Protein AF-C9YSI5-F1 (afdb_monomer_lite)

Sequence (182 aa):
GVGFTQYATAPYTNNTVDDNLYADTEHGWDTYGTSIGNVKAPTLDIIREMGTWGTLYGLELYENYPTALEDHFGGSQRATVIATATAAACAITTGNTNAGLSAWYLSMYLHKEAHGRLGFFGYDLQDQCGATNVFSYQSDEGLLAELRGANYPNYAMKITSEFAAACRSTIWESSQRVGCIA

Foldseek 3Di:
DPDDVLLVVLQPPPCLLVVLLVVLLVCLCVVVVAAQQRAAAQDVVLLCVLLVVSLVVLVVVCVVDVVNCVSPVFLSSSLLSSLLSSLLSSCLRHVANLSSQLSSLSSQVVSCVVPVDHGPDCSCQCSVVRNVLSCDPDDLRDDGLLPDACPRVSNVDDPCSNVSNCSSVVSVVVSVVSNNDD

Structure (mmCIF, N/CA/C/O backbone):
data_AF-C9YSI5-F1
#
_entry.id   AF-C9YSI5-F1
#
loop_
_atom_site.group_PDB
_atom_site.id
_atom_site.type_symbol
_atom_site.label_atom_id
_atom_site.label_alt_id
_atom_site.label_comp_id
_atom_site.label_asym_id
_atom_site.label_entity_id
_atom_site.label_seq_id
_atom_site.pdbx_PDB_ins_code
_atom_site.Cartn_x
_atom_site.Cartn_y
_atom_site.Cartn_z
_atom_site.occupancy
_atom_site.B_iso_or_equiv
_atom_site.auth_seq_id
_atom_site.auth_comp_id
_atom_site.auth_asym_id
_atom_site.auth_atom_id
_atom_site.pdbx_PDB_model_num
ATOM 1 N N . GLY A 1 1 ? 25.013 9.203 -9.798 1.00 84.38 1 GLY A N 1
ATOM 2 C CA . GLY A 1 1 ? 24.731 7.953 -10.539 1.00 84.38 1 GLY A CA 1
ATOM 3 C C . GLY A 1 1 ? 23.464 8.129 -11.358 1.00 84.38 1 GLY A C 1
ATOM 4 O O . GLY A 1 1 ? 22.919 9.223 -11.324 1.00 84.38 1 GLY A O 1
ATOM 5 N N . VAL A 1 2 ? 22.997 7.084 -12.052 1.00 90.38 2 VAL A N 1
ATOM 6 C CA . VAL A 1 2 ? 21.757 7.121 -12.866 1.00 90.38 2 VAL A CA 1
ATOM 7 C C . VAL A 1 2 ? 20.510 7.411 -12.011 1.00 90.38 2 VAL A C 1
ATOM 9 O O . VAL A 1 2 ? 19.660 8.187 -12.425 1.00 90.38 2 VAL A O 1
ATOM 12 N N . GLY A 1 3 ? 20.445 6.880 -10.784 1.00 90.12 3 GLY A N 1
ATOM 13 C CA . GLY A 1 3 ? 19.399 7.220 -9.809 1.00 90.12 3 GLY A CA 1
ATOM 14 C C . GLY A 1 3 ? 18.145 6.341 -9.893 1.00 90.12 3 GLY A C 1
ATOM 15 O 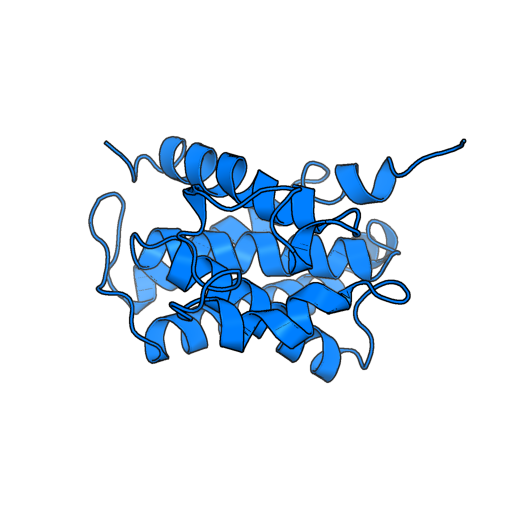O . GLY A 1 3 ? 18.201 5.225 -10.405 1.00 90.12 3 GLY A O 1
ATOM 16 N N . PHE A 1 4 ? 17.028 6.843 -9.348 1.00 89.31 4 PHE A N 1
ATOM 17 C CA . PHE A 1 4 ? 15.789 6.083 -9.102 1.00 89.31 4 PHE A CA 1
ATOM 18 C C . PHE A 1 4 ? 14.550 6.672 -9.789 1.00 89.31 4 PHE A C 1
ATOM 20 O O . PHE A 1 4 ? 13.432 6.497 -9.313 1.00 89.31 4 PHE A O 1
ATOM 27 N N . THR A 1 5 ? 14.731 7.364 -10.915 1.00 87.62 5 THR A N 1
ATOM 28 C CA . THR A 1 5 ? 13.662 8.111 -11.594 1.00 87.62 5 THR A CA 1
ATOM 29 C C . THR A 1 5 ? 12.402 7.279 -11.822 1.00 87.62 5 THR A C 1
ATOM 31 O O . THR A 1 5 ? 11.326 7.709 -11.437 1.00 87.62 5 THR A O 1
ATOM 34 N N . GLN A 1 6 ? 12.524 6.064 -12.363 1.00 87.50 6 GLN A N 1
ATOM 35 C CA . GLN A 1 6 ? 11.351 5.248 -12.702 1.00 87.50 6 GLN A CA 1
ATOM 36 C C . GLN A 1 6 ? 10.683 4.573 -11.494 1.00 87.50 6 GLN A C 1
ATOM 38 O O . GLN A 1 6 ? 9.512 4.208 -11.565 1.00 87.50 6 GLN A O 1
ATOM 43 N N . TYR A 1 7 ? 11.388 4.449 -10.364 1.00 84.12 7 TYR A N 1
ATOM 44 C CA . TYR A 1 7 ? 10.756 4.064 -9.097 1.00 84.12 7 TYR A CA 1
ATOM 45 C C . TYR A 1 7 ? 9.856 5.181 -8.570 1.00 84.12 7 TYR A C 1
ATOM 47 O O . TYR A 1 7 ? 8.823 4.892 -7.976 1.00 84.12 7 TYR A O 1
ATOM 55 N N . ALA A 1 8 ? 10.251 6.437 -8.796 1.00 81.75 8 ALA A N 1
ATOM 56 C CA . ALA A 1 8 ? 9.463 7.594 -8.412 1.00 81.75 8 ALA A CA 1
ATOM 57 C C . ALA A 1 8 ? 8.315 7.851 -9.395 1.00 81.75 8 ALA A C 1
ATOM 59 O O . ALA A 1 8 ? 7.221 8.125 -8.933 1.00 81.75 8 ALA A O 1
ATOM 60 N N . THR A 1 9 ? 8.523 7.737 -10.715 1.00 84.25 9 THR A N 1
ATOM 61 C CA . THR A 1 9 ? 7.490 8.097 -11.707 1.00 84.25 9 THR A CA 1
ATOM 62 C C . THR A 1 9 ? 6.275 7.191 -11.700 1.00 84.25 9 THR A C 1
ATOM 64 O O . THR A 1 9 ? 5.173 7.709 -11.812 1.00 84.25 9 THR A O 1
ATOM 67 N N . ALA A 1 10 ? 6.450 5.880 -11.527 1.00 85.94 10 ALA A N 1
ATOM 68 C CA . ALA A 1 10 ? 5.354 4.908 -11.571 1.00 85.94 10 ALA A CA 1
ATOM 69 C C . ALA A 1 10 ? 4.087 5.320 -10.779 1.00 85.94 10 ALA A C 1
ATOM 71 O O . ALA A 1 10 ? 2.984 5.230 -11.311 1.00 85.94 10 ALA A O 1
ATOM 72 N N . PRO A 1 11 ? 4.201 5.819 -9.537 1.00 81.69 11 PRO A N 1
ATOM 73 C CA . PRO A 1 11 ? 3.042 6.276 -8.772 1.00 81.69 11 PRO A CA 1
ATOM 74 C C . PRO A 1 11 ? 2.451 7.650 -9.144 1.00 81.69 11 PRO A C 1
ATOM 76 O O . PRO A 1 11 ? 1.413 8.002 -8.596 1.00 81.69 11 PRO A O 1
ATOM 79 N N . TYR A 1 12 ? 3.075 8.443 -10.021 1.00 81.12 12 TYR A N 1
ATOM 80 C CA . TYR A 1 12 ? 2.550 9.755 -10.444 1.00 81.12 12 TYR A CA 1
ATOM 81 C C . TYR A 1 12 ? 2.443 9.933 -11.966 1.00 81.12 12 TYR A C 1
ATOM 83 O O . TYR A 1 12 ? 2.207 11.043 -12.448 1.00 81.12 12 TYR A O 1
ATOM 91 N N . THR A 1 13 ? 2.629 8.867 -12.744 1.00 77.56 13 THR A N 1
ATOM 92 C CA . THR A 1 13 ? 2.478 8.873 -14.203 1.00 77.56 13 THR A CA 1
ATOM 93 C C . THR A 1 13 ? 1.398 7.898 -14.649 1.00 77.56 13 THR A C 1
ATOM 95 O O . THR A 1 13 ? 1.103 6.928 -13.960 1.00 77.56 13 THR A O 1
ATOM 98 N N . ASN A 1 14 ? 0.825 8.156 -15.827 1.00 87.19 14 ASN A N 1
ATOM 99 C CA . ASN A 1 14 ? -0.117 7.267 -16.521 1.00 87.19 14 ASN A CA 1
ATOM 100 C C . ASN A 1 14 ? -1.424 6.960 -15.763 1.00 87.19 14 ASN A C 1
ATOM 102 O O . ASN A 1 14 ? -2.186 6.102 -16.195 1.00 87.19 14 ASN A O 1
ATOM 106 N N . ASN A 1 15 ? -1.714 7.705 -14.688 1.00 87.69 15 ASN A N 1
ATOM 107 C CA . ASN A 1 15 ? -2.921 7.608 -13.858 1.00 87.69 15 ASN A CA 1
ATOM 108 C C . ASN A 1 15 ? -3.200 6.204 -13.292 1.00 87.69 15 ASN A C 1
ATOM 110 O O . ASN A 1 15 ? -4.330 5.900 -12.922 1.00 87.69 15 ASN A O 1
ATOM 114 N N . THR A 1 16 ? -2.188 5.338 -13.203 1.00 86.69 16 THR A N 1
ATOM 115 C CA . THR A 1 16 ? -2.370 3.949 -12.754 1.00 86.69 16 THR A CA 1
ATOM 116 C C . THR A 1 16 ? -2.686 3.865 -11.259 1.00 86.69 16 THR A C 1
ATOM 118 O O . THR A 1 16 ? -3.461 3.013 -10.835 1.00 86.69 16 THR A O 1
ATOM 121 N N . VAL A 1 17 ? -2.098 4.752 -10.442 1.00 86.06 17 VAL A N 1
ATOM 122 C CA . VAL A 1 17 ? -2.472 4.884 -9.021 1.00 86.06 17 VAL A CA 1
ATOM 123 C C . VAL A 1 17 ? -3.864 5.474 -8.890 1.00 86.06 17 VAL A C 1
ATOM 125 O O . VAL A 1 17 ? -4.639 4.988 -8.073 1.00 86.06 17 VAL A O 1
ATOM 128 N N . ASP A 1 18 ? -4.170 6.511 -9.671 1.00 87.25 18 ASP A N 1
ATOM 129 C CA . ASP A 1 18 ? -5.461 7.187 -9.622 1.00 87.25 18 ASP A CA 1
ATOM 130 C C . ASP A 1 18 ? -6.603 6.220 -9.951 1.00 87.25 18 ASP A C 1
ATOM 132 O O . ASP A 1 18 ? -7.570 6.172 -9.200 1.00 87.25 18 ASP A O 1
ATOM 136 N N . ASP A 1 19 ? -6.470 5.405 -11.003 1.00 90.88 19 ASP A N 1
ATOM 137 C CA . ASP A 1 19 ? -7.478 4.406 -11.388 1.00 90.88 19 ASP A CA 1
ATOM 138 C C . ASP A 1 19 ? -7.801 3.441 -10.237 1.00 90.88 19 ASP A C 1
ATOM 140 O O . ASP A 1 19 ? -8.955 3.330 -9.821 1.00 90.88 19 ASP A O 1
ATOM 144 N N . ASN A 1 20 ? -6.765 2.831 -9.651 1.00 89.31 20 ASN A N 1
ATOM 145 C CA . ASN A 1 20 ? -6.926 1.920 -8.519 1.00 89.31 20 ASN A CA 1
ATOM 146 C C . ASN A 1 20 ? -7.502 2.640 -7.284 1.00 89.31 20 ASN A C 1
ATOM 148 O O . ASN A 1 20 ? -8.393 2.134 -6.614 1.00 89.31 20 ASN A O 1
ATOM 152 N N . LEU A 1 21 ? -7.046 3.864 -6.997 1.00 89.88 21 LEU A N 1
ATOM 153 C CA . LEU A 1 21 ? -7.523 4.638 -5.851 1.00 89.88 21 LEU A CA 1
ATOM 154 C C . LEU A 1 21 ? -9.005 5.007 -5.972 1.00 89.88 21 LEU A C 1
ATOM 156 O O . LEU A 1 21 ? -9.726 4.945 -4.974 1.00 89.88 21 LEU A O 1
ATOM 160 N N . TYR A 1 22 ? -9.460 5.417 -7.157 1.00 91.56 22 TYR A N 1
ATOM 161 C CA . TYR A 1 22 ? -10.867 5.749 -7.375 1.00 91.56 22 TYR A CA 1
ATOM 162 C C . TYR A 1 22 ? -11.751 4.510 -7.234 1.00 91.56 22 TYR A C 1
ATOM 164 O O . TYR A 1 22 ? -12.749 4.585 -6.518 1.00 91.56 22 TYR A O 1
ATOM 172 N N . ALA A 1 23 ? -11.349 3.378 -7.821 1.00 92.62 23 ALA A N 1
ATOM 173 C CA . ALA A 1 23 ? -12.066 2.112 -7.685 1.00 92.62 23 ALA A CA 1
ATOM 174 C C . ALA A 1 23 ? -12.149 1.656 -6.216 1.00 92.62 23 ALA A C 1
ATOM 176 O O . ALA A 1 23 ? -13.237 1.373 -5.711 1.00 92.62 23 ALA A O 1
ATOM 177 N N . ASP A 1 24 ? -11.022 1.672 -5.498 1.00 92.12 24 ASP A N 1
ATOM 178 C CA . ASP A 1 24 ? -10.959 1.285 -4.086 1.00 92.12 24 ASP A CA 1
ATOM 179 C C . ASP A 1 24 ? -11.814 2.208 -3.207 1.00 92.12 24 ASP A C 1
ATOM 181 O O . ASP A 1 24 ? -12.492 1.757 -2.283 1.00 92.12 24 ASP A O 1
ATOM 185 N N . THR A 1 25 ? -11.802 3.513 -3.482 1.00 90.19 25 THR A N 1
ATOM 186 C CA . THR A 1 25 ? -12.570 4.496 -2.705 1.00 90.19 25 THR A CA 1
ATOM 187 C C . THR A 1 25 ? -14.073 4.334 -2.926 1.00 90.19 25 THR A C 1
ATOM 189 O O . THR A 1 25 ? -14.829 4.357 -1.954 1.00 90.19 25 THR A O 1
ATOM 192 N N . GLU A 1 26 ? -14.506 4.132 -4.173 1.00 93.31 26 GLU A N 1
ATOM 193 C CA . GLU A 1 26 ? -15.910 3.872 -4.510 1.00 93.31 26 GLU A CA 1
ATOM 194 C C . GLU A 1 26 ? -16.401 2.579 -3.847 1.00 93.31 26 GLU A C 1
ATOM 196 O O . GLU A 1 26 ? -17.450 2.576 -3.202 1.00 93.31 26 GLU A O 1
ATOM 201 N N . HIS A 1 27 ? -15.588 1.518 -3.871 1.00 93.50 27 HIS A N 1
ATOM 202 C CA . HIS A 1 27 ? -15.900 0.275 -3.171 1.00 93.50 27 HIS A CA 1
ATOM 203 C C . HIS A 1 27 ? -16.091 0.481 -1.659 1.00 93.50 27 HIS A C 1
ATOM 205 O O . HIS A 1 27 ? -17.039 -0.048 -1.070 1.00 93.50 27 HIS A O 1
ATOM 211 N N . GLY A 1 28 ? -15.226 1.274 -1.019 1.00 90.50 28 GLY A N 1
ATOM 212 C CA . GLY A 1 28 ? -15.349 1.607 0.401 1.00 90.50 28 GLY A CA 1
ATOM 213 C C . GLY A 1 28 ? -16.619 2.400 0.728 1.00 90.50 28 GLY A C 1
ATOM 214 O O . GLY A 1 28 ? -17.278 2.120 1.738 1.00 90.50 28 GLY A O 1
ATOM 215 N N . TRP A 1 29 ? -16.984 3.357 -0.129 1.00 92.06 29 TRP A N 1
ATOM 216 C CA . TRP A 1 29 ? -18.208 4.152 0.000 1.00 92.06 29 TRP A CA 1
ATOM 217 C C . TRP A 1 29 ? -19.464 3.296 -0.131 1.00 92.06 29 TRP A C 1
ATOM 219 O O . TRP A 1 29 ? -20.327 3.350 0.749 1.00 92.06 29 TRP A O 1
ATOM 229 N N . ASP A 1 30 ? -19.534 2.447 -1.152 1.00 93.31 30 ASP A N 1
ATOM 230 C CA . ASP A 1 30 ? -20.689 1.583 -1.397 1.00 93.31 30 ASP A CA 1
ATOM 231 C C . ASP A 1 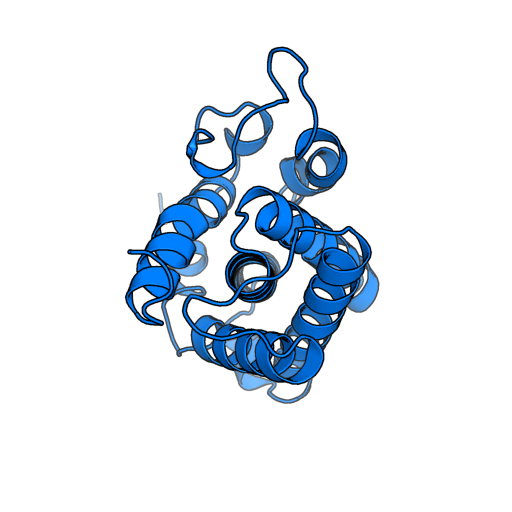30 ? -20.849 0.508 -0.316 1.00 93.31 30 ASP A C 1
ATOM 233 O O . ASP A 1 30 ? -21.957 0.245 0.157 1.00 93.31 30 ASP A O 1
ATOM 237 N N . THR A 1 31 ? -19.741 -0.087 0.129 1.00 93.31 31 THR A N 1
ATOM 238 C CA . THR A 1 31 ? -19.763 -1.199 1.091 1.00 93.31 31 THR A CA 1
ATOM 239 C C . THR A 1 31 ? -20.107 -0.735 2.503 1.00 93.31 31 THR A C 1
ATOM 241 O O . THR A 1 31 ? -20.846 -1.410 3.226 1.00 93.31 31 THR A O 1
ATOM 244 N N . TYR A 1 32 ? -19.587 0.422 2.920 1.00 90.94 32 TYR A N 1
ATOM 245 C CA . TYR A 1 32 ? -19.730 0.908 4.294 1.00 90.94 32 TYR A CA 1
ATOM 246 C C . TYR A 1 32 ? -20.671 2.107 4.442 1.00 90.94 32 TYR A C 1
ATOM 248 O O . TYR A 1 32 ? -20.848 2.595 5.563 1.00 90.94 32 TYR A O 1
ATOM 256 N N . GLY A 1 33 ? -21.284 2.575 3.349 1.00 89.25 33 GLY A N 1
ATOM 257 C CA . GLY A 1 33 ? -22.107 3.787 3.333 1.00 89.25 33 GLY A CA 1
ATOM 258 C C . GLY A 1 33 ? -21.318 5.025 3.762 1.00 89.25 33 GLY A C 1
ATOM 259 O O . GLY A 1 33 ? -21.880 5.938 4.375 1.00 89.25 33 GLY A O 1
ATOM 260 N N . THR A 1 34 ? -20.003 5.008 3.540 1.00 89.25 34 THR A N 1
ATOM 261 C CA . THR A 1 34 ? -19.116 6.123 3.858 1.00 89.25 34 THR A CA 1
ATOM 262 C C . THR A 1 34 ? -19.178 7.150 2.740 1.00 89.25 34 THR A C 1
ATOM 264 O O . THR A 1 34 ? -19.632 6.895 1.628 1.00 89.25 34 THR A O 1
ATOM 267 N N . SER A 1 35 ? -18.780 8.366 3.064 1.00 86.94 35 SER A N 1
ATOM 268 C CA . SER A 1 35 ? -18.693 9.448 2.101 1.00 86.94 35 SER A CA 1
ATOM 269 C C . SER A 1 35 ? -17.684 10.454 2.606 1.00 86.94 35 SER A C 1
ATOM 271 O O . SER A 1 35 ? -17.122 10.333 3.696 1.00 86.94 35 SER A O 1
ATOM 273 N N . ILE A 1 36 ? -17.518 11.517 1.842 1.00 80.12 36 ILE A N 1
ATOM 274 C CA . ILE A 1 36 ? -16.766 12.681 2.276 1.00 80.12 36 ILE A CA 1
ATOM 275 C C . ILE A 1 36 ? -17.298 13.171 3.632 1.00 80.12 36 ILE A C 1
ATOM 277 O O . ILE A 1 36 ? -18.488 13.459 3.767 1.00 80.12 36 ILE A O 1
ATOM 281 N N . GLY A 1 37 ? -16.431 13.197 4.650 1.00 77.06 37 GLY A N 1
ATOM 282 C CA . GLY A 1 37 ? -16.774 13.582 6.025 1.00 77.06 37 GLY A CA 1
ATOM 283 C C . GLY A 1 37 ? -17.579 12.550 6.833 1.00 77.06 37 GLY A C 1
ATOM 284 O O . GLY A 1 37 ? -17.854 12.788 8.008 1.00 77.06 37 GLY A O 1
ATOM 285 N N . ASN A 1 38 ? -17.934 11.402 6.249 1.00 87.31 38 ASN A N 1
ATOM 286 C CA . ASN A 1 38 ? -18.621 10.302 6.922 1.00 87.31 38 ASN A CA 1
ATOM 287 C C . ASN A 1 38 ? -17.749 9.044 6.883 1.00 87.31 38 ASN A C 1
ATOM 289 O O . ASN A 1 38 ? -17.717 8.323 5.887 1.00 87.31 38 ASN A O 1
ATOM 293 N N . VAL A 1 39 ? -17.049 8.794 7.986 1.00 90.31 39 VAL A N 1
ATOM 294 C CA . VAL A 1 39 ? -16.058 7.721 8.106 1.00 90.31 39 VAL A CA 1
ATOM 295 C C . VAL A 1 39 ? -16.516 6.643 9.079 1.00 90.31 39 VAL A C 1
ATOM 297 O O . VAL A 1 39 ? -17.311 6.888 9.992 1.00 90.31 39 VAL A O 1
ATOM 300 N N . LYS A 1 40 ? -15.972 5.436 8.926 1.00 90.44 40 LYS A N 1
ATOM 301 C CA . LYS A 1 40 ? -16.224 4.327 9.848 1.00 90.44 40 LYS A CA 1
ATOM 302 C C . LYS A 1 40 ? -15.080 4.164 10.845 1.00 90.44 40 LYS A C 1
ATOM 304 O O . LYS A 1 40 ? -13.920 4.355 10.514 1.00 90.44 40 LYS A O 1
ATOM 309 N N . ALA A 1 41 ? -15.397 3.765 12.077 1.00 90.44 41 ALA A N 1
ATOM 310 C CA . ALA A 1 41 ? -14.364 3.463 13.065 1.00 90.44 41 ALA A CA 1
ATOM 311 C C . ALA A 1 41 ? -13.378 2.404 12.519 1.00 90.44 41 ALA A C 1
ATOM 313 O O . ALA A 1 41 ? -13.831 1.403 11.954 1.00 90.44 41 ALA A O 1
ATOM 314 N N . PRO A 1 42 ? -12.058 2.592 12.694 1.00 89.75 42 PRO A N 1
ATOM 315 C CA . PRO A 1 42 ? -11.057 1.677 12.163 1.00 89.75 42 PRO A CA 1
ATOM 316 C C . PRO A 1 42 ? -11.163 0.326 12.873 1.00 89.75 42 PRO A C 1
ATOM 318 O O . PRO A 1 42 ? -10.868 0.202 14.062 1.00 89.75 42 PRO A O 1
ATOM 321 N N . THR A 1 43 ? -11.592 -0.694 12.136 1.00 94.31 43 THR A N 1
ATOM 322 C CA . THR A 1 43 ? -11.637 -2.083 12.603 1.00 94.31 43 THR A CA 1
ATOM 323 C C . THR A 1 43 ? -10.807 -2.954 11.678 1.00 94.31 43 THR A C 1
ATOM 325 O O . THR A 1 43 ? -10.618 -2.637 10.503 1.00 94.31 43 THR A O 1
ATOM 328 N N . LEU A 1 44 ? -10.309 -4.069 12.209 1.00 93.56 44 LEU A N 1
ATOM 329 C CA . LEU A 1 44 ? -9.477 -4.980 11.432 1.00 93.56 44 LEU A CA 1
ATOM 330 C C . LEU A 1 44 ? -10.243 -5.617 10.264 1.00 93.56 44 LEU A C 1
ATOM 332 O O . LEU A 1 44 ? -9.631 -5.940 9.255 1.00 93.56 44 LEU A O 1
ATOM 336 N N . ASP A 1 45 ? -11.563 -5.752 10.371 1.00 94.81 45 ASP A N 1
ATOM 337 C CA . ASP A 1 45 ? -12.391 -6.304 9.298 1.00 94.81 45 ASP A CA 1
ATOM 338 C C . ASP A 1 45 ? -12.492 -5.340 8.112 1.00 94.81 45 ASP A C 1
ATOM 340 O O . ASP A 1 45 ? -12.343 -5.773 6.977 1.00 94.81 45 ASP A O 1
ATOM 344 N N . ILE A 1 46 ? -12.608 -4.029 8.365 1.00 93.50 46 ILE A N 1
ATOM 345 C CA . ILE A 1 46 ? -12.560 -3.008 7.301 1.00 93.50 46 ILE A CA 1
ATOM 346 C C . ILE A 1 46 ? -11.179 -2.975 6.645 1.00 93.50 46 ILE A C 1
ATOM 348 O O . ILE A 1 46 ? -11.073 -2.933 5.425 1.00 93.50 46 ILE A O 1
ATOM 352 N N . ILE A 1 47 ? -10.112 -3.029 7.449 1.00 93.81 47 ILE A N 1
ATOM 353 C CA . ILE A 1 47 ? -8.733 -3.048 6.940 1.00 93.81 47 ILE A CA 1
ATOM 354 C C . ILE A 1 47 ? -8.499 -4.279 6.058 1.00 93.81 47 ILE A C 1
ATOM 356 O O . ILE A 1 47 ? -7.837 -4.179 5.028 1.00 93.81 47 ILE A O 1
ATOM 360 N N . ARG A 1 48 ? -9.027 -5.441 6.458 1.00 95.88 48 ARG A N 1
ATOM 361 C CA . ARG A 1 48 ? -8.917 -6.681 5.685 1.00 95.88 48 ARG A CA 1
ATOM 362 C C . ARG A 1 48 ? -9.718 -6.622 4.397 1.00 95.88 48 ARG A C 1
ATOM 364 O O . ARG A 1 48 ? -9.171 -7.015 3.374 1.00 95.88 48 ARG A O 1
ATOM 371 N N . GLU A 1 49 ? -10.955 -6.139 4.441 1.00 95.62 49 GLU A N 1
ATOM 372 C CA . GLU A 1 49 ? -11.804 -6.030 3.253 1.00 95.62 49 GLU A CA 1
ATOM 373 C C . GLU A 1 49 ? -11.180 -5.079 2.234 1.00 95.62 49 GLU A C 1
ATOM 375 O O . GLU A 1 49 ? -10.816 -5.504 1.142 1.00 95.62 49 GLU A O 1
ATOM 380 N N . MET A 1 50 ? -10.926 -3.830 2.638 1.00 93.69 50 MET A N 1
ATOM 381 C CA . MET A 1 50 ? -10.329 -2.815 1.767 1.00 93.69 50 MET A CA 1
ATOM 382 C C . MET A 1 50 ? -8.945 -3.247 1.280 1.00 93.69 50 MET A C 1
ATOM 384 O O . MET A 1 50 ? -8.647 -3.160 0.094 1.00 93.69 50 MET A O 1
ATOM 388 N N . GLY A 1 51 ? -8.111 -3.760 2.191 1.00 93.50 51 GLY A N 1
ATOM 389 C CA . GLY A 1 51 ? -6.769 -4.241 1.881 1.00 93.50 51 GLY A CA 1
ATOM 390 C C . GLY A 1 51 ? -6.754 -5.396 0.881 1.00 93.50 51 GLY A C 1
ATOM 391 O O . GLY A 1 51 ? -5.859 -5.464 0.041 1.00 93.50 51 GLY A O 1
ATOM 392 N N . THR A 1 52 ? -7.738 -6.292 0.950 1.00 96.50 52 THR A N 1
ATOM 393 C CA . THR A 1 52 ? -7.840 -7.441 0.043 1.00 96.50 52 THR A CA 1
ATOM 394 C C . THR A 1 52 ? -8.437 -7.033 -1.290 1.00 96.50 52 THR A C 1
ATOM 396 O O . THR A 1 52 ? -7.819 -7.297 -2.319 1.00 96.50 52 THR A O 1
ATOM 399 N N . TRP A 1 53 ? -9.588 -6.360 -1.280 1.00 95.94 53 TRP A N 1
ATOM 400 C CA . TRP A 1 53 ? -10.292 -5.967 -2.496 1.00 95.94 53 TRP A CA 1
ATOM 401 C C . TRP A 1 53 ? -9.417 -5.086 -3.386 1.00 95.94 53 TRP A C 1
ATOM 403 O O . TRP A 1 53 ? -9.197 -5.429 -4.546 1.00 95.94 53 TRP A O 1
ATOM 413 N N . GLY A 1 54 ? -8.814 -4.036 -2.820 1.00 93.94 54 GLY A N 1
ATOM 414 C CA . GLY A 1 54 ? -7.999 -3.117 -3.613 1.00 93.94 54 GLY A CA 1
ATOM 415 C C . GLY A 1 54 ? -6.688 -3.712 -4.110 1.00 93.94 54 GLY A C 1
ATOM 416 O O . GLY A 1 54 ? -6.198 -3.391 -5.195 1.00 93.94 54 GLY A O 1
ATOM 417 N N . THR A 1 55 ? -6.143 -4.684 -3.374 1.00 96.00 55 THR A N 1
ATOM 418 C CA . THR A 1 55 ? -4.980 -5.425 -3.868 1.00 96.00 55 THR A CA 1
ATOM 419 C C . THR A 1 55 ? -5.351 -6.330 -5.031 1.00 96.00 55 THR A C 1
ATOM 421 O O . THR A 1 55 ? -4.603 -6.393 -6.004 1.00 96.00 55 THR A O 1
ATOM 424 N N . LEU A 1 56 ? -6.489 -7.023 -4.950 1.00 96.88 56 LEU A N 1
ATOM 425 C CA . LEU A 1 56 ? -6.962 -7.889 -6.026 1.00 96.88 56 LEU A CA 1
ATOM 426 C C . LEU A 1 56 ? -7.302 -7.078 -7.277 1.00 96.88 56 LEU A C 1
ATOM 428 O O . LEU A 1 56 ? -6.791 -7.418 -8.339 1.00 96.88 56 LEU A O 1
ATOM 432 N N . TYR A 1 57 ? -8.036 -5.967 -7.148 1.00 95.94 57 TYR A N 1
ATOM 433 C CA . TYR A 1 57 ? -8.323 -5.072 -8.275 1.00 95.94 57 TYR A CA 1
ATOM 434 C C . TYR A 1 57 ? -7.028 -4.588 -8.941 1.00 95.94 57 TYR A C 1
ATOM 436 O O . TYR A 1 57 ? -6.852 -4.721 -10.153 1.00 95.94 57 TYR A O 1
ATOM 444 N N . GLY A 1 58 ? -6.071 -4.090 -8.151 1.00 94.31 58 GLY A N 1
ATOM 445 C CA . GLY A 1 58 ? -4.796 -3.613 -8.680 1.00 94.31 58 GLY A CA 1
ATOM 446 C C . GLY A 1 58 ? -3.984 -4.705 -9.385 1.00 94.31 58 GLY A C 1
ATOM 447 O O . GLY A 1 58 ? -3.363 -4.437 -10.412 1.00 94.31 58 GLY A O 1
ATOM 448 N N . LEU A 1 59 ? -3.977 -5.939 -8.869 1.00 95.75 59 LEU A N 1
ATOM 449 C CA . LEU A 1 59 ? -3.297 -7.073 -9.509 1.00 95.75 59 LEU A CA 1
ATOM 450 C C . LEU A 1 59 ? -3.993 -7.485 -10.809 1.00 95.75 59 LEU A C 1
ATOM 452 O O . LEU A 1 59 ? -3.319 -7.651 -11.827 1.00 95.75 59 LEU A O 1
ATOM 456 N N . GLU A 1 60 ? -5.322 -7.580 -10.792 1.00 95.31 60 GLU A N 1
ATOM 457 C CA . GLU A 1 60 ? -6.139 -7.876 -11.968 1.00 95.31 60 GLU A CA 1
ATOM 458 C C . GLU A 1 60 ? -5.955 -6.817 -13.058 1.00 95.31 60 GLU A C 1
ATOM 460 O O . GLU A 1 60 ? -5.892 -7.162 -14.235 1.00 95.31 60 GLU A O 1
ATOM 465 N N . LEU A 1 61 ? -5.788 -5.538 -12.703 1.00 93.06 61 LEU A N 1
ATOM 466 C CA . LEU A 1 61 ? -5.492 -4.473 -13.663 1.00 93.06 61 LEU A CA 1
ATOM 467 C C . LEU A 1 61 ? -4.196 -4.763 -14.441 1.00 93.06 61 LEU A C 1
ATOM 469 O O . LEU A 1 61 ? -4.173 -4.666 -15.669 1.00 93.06 61 LEU A O 1
ATOM 473 N N . TYR A 1 62 ? -3.127 -5.179 -13.757 1.00 94.38 62 TYR A N 1
ATOM 474 C CA . TYR A 1 62 ? -1.868 -5.544 -14.420 1.00 94.38 62 TYR A CA 1
ATOM 475 C C . TYR A 1 62 ? -1.956 -6.848 -15.222 1.00 94.38 62 TYR A C 1
ATOM 477 O O . TYR A 1 62 ? -1.204 -7.017 -16.182 1.00 94.38 62 TYR A O 1
ATOM 485 N N . GLU A 1 63 ? -2.839 -7.772 -14.847 1.00 93.94 63 GLU A N 1
ATOM 486 C CA . GLU A 1 63 ? -3.052 -9.026 -15.579 1.00 93.94 63 GLU A CA 1
ATOM 487 C C . GLU A 1 63 ? -3.920 -8.831 -16.828 1.00 93.94 63 GLU A C 1
ATOM 489 O O . GLU A 1 63 ? -3.616 -9.379 -17.890 1.00 93.94 63 GLU A O 1
ATOM 494 N N . ASN A 1 64 ? -4.965 -8.010 -16.726 1.00 95.19 64 ASN A N 1
ATOM 495 C CA . ASN A 1 64 ? -5.903 -7.723 -17.807 1.00 95.19 64 ASN A CA 1
ATOM 496 C C . ASN A 1 64 ? -5.315 -6.773 -18.859 1.00 95.19 64 ASN A C 1
ATOM 498 O O . ASN A 1 64 ? -5.673 -6.866 -20.035 1.00 95.19 64 ASN A O 1
ATOM 502 N N . TYR A 1 65 ? -4.395 -5.886 -18.461 1.00 93.81 65 TYR A N 1
ATOM 503 C CA . TYR A 1 65 ? -3.750 -4.923 -19.353 1.00 93.81 65 TYR A CA 1
ATOM 504 C C . TYR A 1 65 ? -2.231 -5.146 -19.410 1.00 93.81 65 TYR A C 1
ATOM 506 O O . TYR A 1 65 ? -1.478 -4.522 -18.658 1.00 93.81 65 TYR A O 1
ATOM 514 N N . PRO A 1 66 ? -1.736 -5.964 -20.363 1.00 93.56 66 PRO A N 1
ATOM 515 C CA . PRO A 1 66 ? -0.305 -6.241 -20.509 1.00 93.56 66 PRO A CA 1
ATOM 516 C C . PRO A 1 66 ? 0.561 -4.986 -20.676 1.00 93.56 66 PRO A C 1
ATOM 518 O O . PRO A 1 66 ? 1.709 -4.969 -20.243 1.00 93.56 66 PRO A O 1
ATOM 521 N N . THR A 1 67 ? 0.006 -3.917 -21.252 1.00 93.81 67 THR A N 1
ATOM 522 C CA . THR A 1 67 ? 0.689 -2.625 -21.405 1.00 93.81 67 THR A CA 1
ATOM 523 C C . THR A 1 67 ? 0.975 -1.950 -20.067 1.00 93.81 67 THR A C 1
ATOM 525 O O . THR A 1 67 ? 2.009 -1.306 -19.933 1.00 93.81 67 THR A O 1
ATOM 528 N N . ALA A 1 68 ? 0.105 -2.113 -19.064 1.00 91.81 68 ALA A N 1
ATOM 529 C CA . ALA A 1 68 ? 0.346 -1.593 -17.718 1.00 91.81 68 ALA A CA 1
ATOM 530 C C . ALA A 1 68 ? 1.472 -2.373 -17.021 1.00 91.81 68 ALA A C 1
ATOM 532 O O . ALA A 1 68 ? 2.290 -1.797 -16.304 1.00 91.81 68 ALA A O 1
ATOM 533 N N . LEU A 1 69 ? 1.545 -3.688 -17.252 1.00 92.25 69 LEU A N 1
ATOM 534 C CA . LEU A 1 69 ? 2.615 -4.529 -16.715 1.00 92.25 69 LEU A CA 1
ATOM 535 C C . LEU A 1 69 ? 3.964 -4.249 -17.392 1.00 92.25 69 LEU A C 1
ATOM 537 O O . LEU A 1 69 ? 4.997 -4.325 -16.729 1.00 92.25 69 LEU A O 1
ATOM 541 N N . GLU A 1 70 ? 3.961 -3.907 -18.682 1.00 94.88 70 GLU A N 1
ATOM 542 C CA . GLU A 1 70 ? 5.153 -3.468 -19.416 1.00 94.88 70 GLU A CA 1
ATOM 543 C C . GLU A 1 70 ? 5.630 -2.078 -18.967 1.00 94.88 70 GLU A C 1
ATOM 545 O O . GLU A 1 70 ? 6.823 -1.893 -18.723 1.00 94.88 70 GLU A O 1
ATOM 550 N N . ASP A 1 71 ? 4.709 -1.127 -18.790 1.00 92.44 71 ASP A N 1
ATOM 551 C CA . ASP A 1 71 ? 5.007 0.220 -18.289 1.00 92.44 71 ASP A CA 1
ATOM 552 C C . ASP A 1 71 ? 5.605 0.1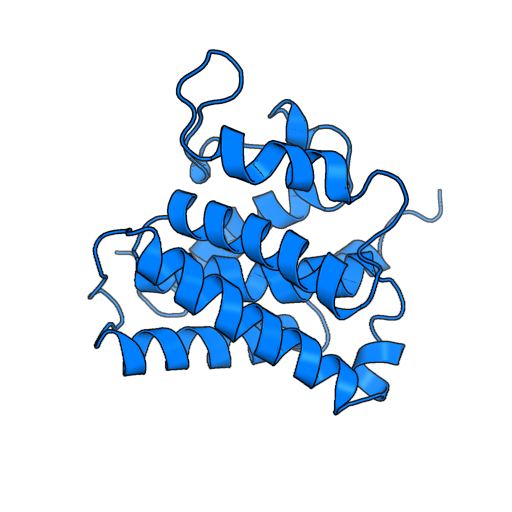71 -16.872 1.00 92.44 71 ASP A C 1
ATOM 554 O O . ASP A 1 71 ? 6.654 0.755 -16.588 1.00 92.44 71 ASP A O 1
ATOM 558 N N . HIS A 1 72 ? 5.013 -0.641 -15.993 1.00 93.69 72 HIS A N 1
ATOM 559 C CA . HIS A 1 72 ? 5.543 -0.946 -14.665 1.00 93.69 72 HIS A CA 1
ATOM 560 C C . HIS A 1 72 ? 6.263 -2.298 -14.639 1.00 93.69 72 HIS A C 1
ATOM 562 O O . HIS A 1 72 ? 5.930 -3.206 -13.863 1.00 93.69 72 HIS A O 1
ATOM 568 N N . PHE A 1 73 ? 7.299 -2.424 -15.472 1.00 93.44 73 PHE A N 1
ATOM 569 C CA . PHE A 1 73 ? 8.098 -3.647 -15.592 1.00 93.44 73 PHE A CA 1
ATOM 570 C C . PHE A 1 73 ? 8.737 -4.085 -14.261 1.00 93.44 73 PHE A C 1
ATOM 572 O O . PHE A 1 73 ? 8.888 -5.282 -13.987 1.00 93.44 73 PHE A O 1
ATOM 579 N N . GLY A 1 74 ? 9.093 -3.139 -13.391 1.00 93.88 74 GLY A N 1
ATOM 580 C CA . GLY A 1 74 ? 9.676 -3.398 -12.081 1.00 93.88 74 GLY A CA 1
ATOM 581 C C . GLY A 1 74 ? 8.629 -3.820 -11.051 1.00 93.88 74 GLY A C 1
ATOM 582 O O . GLY A 1 74 ? 7.667 -3.104 -10.790 1.00 93.88 74 GLY A O 1
ATOM 583 N N . GLY A 1 75 ? 8.856 -4.946 -10.367 1.00 92.38 75 GLY A N 1
ATOM 584 C CA . GLY A 1 75 ? 7.939 -5.419 -9.318 1.00 92.38 75 GLY A CA 1
ATOM 585 C C . GLY A 1 75 ? 7.704 -4.396 -8.199 1.00 92.38 75 GLY A C 1
ATOM 586 O O . GLY A 1 75 ? 6.575 -4.179 -7.777 1.00 92.38 75 GLY A O 1
ATOM 587 N N . SER A 1 76 ? 8.747 -3.666 -7.797 1.00 91.88 76 SER A N 1
ATOM 588 C CA . SER A 1 76 ? 8.640 -2.591 -6.803 1.00 91.88 76 SER A CA 1
ATOM 589 C C . SER A 1 76 ? 7.768 -1.418 -7.246 1.00 91.88 76 SER A C 1
ATOM 591 O O . SER A 1 76 ? 7.157 -0.783 -6.392 1.00 91.88 76 SER A O 1
ATOM 593 N N . GLN A 1 77 ? 7.703 -1.122 -8.548 1.00 90.44 77 GLN A N 1
ATOM 594 C CA . GLN A 1 77 ? 6.801 -0.096 -9.076 1.00 90.44 77 GLN A CA 1
ATOM 595 C C . GLN A 1 77 ? 5.356 -0.548 -8.872 1.00 90.44 77 GLN A C 1
ATOM 597 O O . GLN A 1 77 ? 4.581 0.156 -8.233 1.00 90.44 77 GLN A O 1
ATOM 602 N N . ARG A 1 78 ? 5.031 -1.775 -9.302 1.00 93.88 78 ARG A N 1
ATOM 603 C CA . ARG A 1 78 ? 3.688 -2.352 -9.136 1.00 93.88 78 ARG A CA 1
ATOM 604 C C . ARG A 1 78 ? 3.288 -2.461 -7.670 1.00 93.88 78 ARG A C 1
ATOM 606 O O . ARG A 1 78 ? 2.197 -2.042 -7.306 1.00 93.88 78 ARG A O 1
ATOM 613 N N . ALA A 1 79 ? 4.183 -2.965 -6.822 1.00 92.81 79 ALA A N 1
ATOM 614 C CA . ALA A 1 79 ? 3.949 -3.061 -5.386 1.00 92.81 79 ALA A CA 1
ATOM 615 C C . ALA A 1 79 ? 3.642 -1.684 -4.774 1.00 92.81 79 ALA A C 1
ATOM 617 O O . ALA A 1 79 ? 2.684 -1.554 -4.019 1.00 92.81 79 ALA A O 1
ATOM 618 N N . THR A 1 80 ? 4.408 -0.649 -5.140 1.00 90.44 80 THR A N 1
ATOM 619 C CA . THR A 1 80 ? 4.169 0.725 -4.668 1.00 90.44 80 THR A CA 1
ATOM 620 C C . THR A 1 80 ? 2.811 1.237 -5.130 1.00 90.44 80 THR A C 1
ATOM 622 O O . THR A 1 80 ? 2.057 1.749 -4.313 1.00 90.44 80 THR A O 1
ATOM 625 N N . VAL A 1 81 ? 2.482 1.077 -6.413 1.00 90.50 81 VAL A N 1
ATOM 626 C CA . VAL A 1 81 ? 1.234 1.582 -7.006 1.00 90.50 81 VAL A CA 1
ATOM 627 C C . VAL A 1 81 ? 0.005 0.962 -6.343 1.00 90.50 81 VAL A C 1
ATOM 629 O O . VAL A 1 81 ? -0.882 1.691 -5.906 1.00 90.50 81 VAL A O 1
ATOM 632 N N . ILE A 1 82 ? -0.019 -0.367 -6.209 1.00 93.06 82 ILE A N 1
ATOM 633 C CA . ILE A 1 82 ? -1.172 -1.084 -5.652 1.00 93.06 82 ILE A CA 1
ATOM 634 C C . ILE A 1 82 ? -1.357 -0.734 -4.175 1.00 93.06 82 ILE A C 1
ATOM 636 O O . ILE A 1 82 ? -2.423 -0.270 -3.784 1.00 93.06 82 ILE A O 1
ATOM 640 N N . ALA A 1 83 ? -0.306 -0.859 -3.358 1.00 91.25 83 ALA A N 1
ATOM 641 C CA . ALA A 1 83 ? -0.441 -0.592 -1.929 1.00 91.25 83 ALA A CA 1
ATOM 642 C C . ALA A 1 83 ? -0.702 0.885 -1.612 1.00 91.25 83 ALA A C 1
ATOM 644 O O . ALA A 1 83 ? -1.360 1.168 -0.614 1.00 91.25 83 ALA A O 1
ATOM 645 N N . THR A 1 84 ? -0.231 1.824 -2.443 1.00 89.38 84 THR A N 1
ATOM 646 C CA . THR A 1 84 ? -0.535 3.259 -2.286 1.00 89.38 84 THR A CA 1
ATOM 647 C C . THR A 1 84 ? -2.031 3.515 -2.404 1.00 89.38 84 THR A C 1
ATOM 649 O O . THR A 1 84 ? -2.609 4.140 -1.514 1.00 89.38 84 THR A O 1
ATOM 652 N N . ALA A 1 85 ? -2.653 3.016 -3.473 1.00 90.38 85 ALA A N 1
ATOM 653 C CA . ALA A 1 85 ? -4.080 3.186 -3.719 1.00 90.38 85 ALA A CA 1
ATOM 654 C C . ALA A 1 85 ? -4.917 2.553 -2.600 1.00 90.38 85 ALA A C 1
ATOM 656 O O . ALA A 1 85 ? -5.695 3.239 -1.936 1.00 90.38 85 ALA A O 1
ATOM 657 N N . THR A 1 86 ? -4.644 1.289 -2.288 1.00 91.31 86 THR A N 1
ATOM 658 C CA . THR A 1 86 ? -5.381 0.525 -1.278 1.00 91.31 86 THR A CA 1
ATOM 659 C C . THR A 1 86 ? -5.225 1.093 0.136 1.00 91.31 86 THR A C 1
ATOM 661 O O . THR A 1 86 ? -6.191 1.173 0.900 1.00 91.31 86 THR A O 1
ATOM 664 N N . ALA A 1 87 ? -4.027 1.558 0.504 1.00 90.62 87 ALA A N 1
ATOM 665 C CA . ALA A 1 87 ? -3.806 2.216 1.789 1.00 90.62 87 ALA A CA 1
ATOM 666 C C . ALA A 1 87 ? -4.555 3.547 1.894 1.00 90.62 87 ALA A C 1
ATOM 668 O O . ALA A 1 87 ? -5.122 3.853 2.948 1.00 90.62 87 ALA A O 1
ATOM 669 N N . ALA A 1 88 ? -4.564 4.333 0.815 1.00 89.19 88 ALA A N 1
ATOM 670 C CA . ALA A 1 88 ? -5.253 5.612 0.781 1.00 89.19 88 ALA A CA 1
ATOM 671 C C . ALA A 1 88 ? -6.773 5.444 0.845 1.00 89.19 88 ALA A C 1
ATOM 673 O O . ALA A 1 88 ? -7.408 6.096 1.673 1.00 89.19 88 ALA A O 1
ATOM 674 N N . ALA A 1 89 ? -7.349 4.509 0.092 1.00 90.50 89 ALA A N 1
ATOM 675 C CA . ALA A 1 89 ? -8.776 4.206 0.160 1.00 90.50 89 ALA A CA 1
ATOM 676 C C . ALA A 1 89 ? -9.208 3.696 1.545 1.00 90.50 89 ALA A C 1
ATOM 678 O O . ALA A 1 89 ? -10.232 4.129 2.085 1.00 90.50 89 ALA A O 1
ATOM 679 N N . CYS A 1 90 ? -8.402 2.836 2.182 1.00 91.25 90 CYS A N 1
ATOM 680 C CA . CYS A 1 90 ? -8.664 2.405 3.555 1.00 91.25 90 CYS A CA 1
ATOM 681 C C . CYS A 1 90 ? -8.609 3.588 4.537 1.00 91.25 90 CYS A C 1
ATOM 683 O O . CYS A 1 90 ? -9.482 3.709 5.397 1.00 91.25 90 CYS A O 1
ATOM 685 N N . ALA A 1 91 ? -7.621 4.481 4.405 1.00 89.88 91 ALA A N 1
ATOM 686 C CA . ALA A 1 91 ? -7.511 5.668 5.251 1.00 89.88 91 ALA A CA 1
ATOM 687 C C . ALA A 1 91 ? -8.697 6.629 5.062 1.00 89.88 91 ALA A C 1
ATOM 689 O O . ALA A 1 91 ? -9.198 7.152 6.058 1.00 89.88 91 ALA A O 1
ATOM 690 N N . ILE A 1 92 ? -9.169 6.817 3.824 1.00 88.44 92 ILE A N 1
ATOM 691 C CA . ILE A 1 92 ? -10.358 7.619 3.490 1.00 88.44 92 ILE A CA 1
ATOM 692 C C . ILE A 1 92 ? -11.610 7.005 4.123 1.00 88.44 92 ILE A C 1
ATOM 694 O O . ILE A 1 92 ? -12.384 7.711 4.764 1.00 88.44 92 ILE A O 1
ATOM 698 N N . THR A 1 93 ? -11.778 5.687 4.015 1.00 89.62 93 THR A N 1
ATOM 699 C CA . THR A 1 93 ? -12.938 4.967 4.564 1.00 89.62 93 THR A CA 1
ATOM 700 C C . THR A 1 93 ? -12.996 5.056 6.092 1.00 89.62 93 THR A C 1
ATOM 702 O O . THR A 1 93 ? -14.076 5.205 6.671 1.00 89.62 93 THR A O 1
ATOM 705 N N . THR A 1 94 ? -11.843 4.975 6.770 1.00 88.75 94 THR A N 1
ATOM 706 C CA . THR A 1 94 ? -11.796 4.933 8.241 1.00 88.75 94 THR A CA 1
ATOM 707 C C . THR A 1 94 ? -11.463 6.260 8.922 1.00 88.75 94 THR A C 1
ATOM 709 O O . THR A 1 94 ? -11.494 6.338 10.150 1.00 88.75 94 THR A O 1
ATOM 712 N N . GLY A 1 95 ? -11.054 7.284 8.169 1.00 86.69 95 GLY A N 1
ATOM 713 C CA . GLY A 1 95 ? -10.510 8.529 8.724 1.00 86.69 95 GLY A CA 1
ATOM 714 C C . GLY A 1 95 ? -9.282 8.305 9.618 1.00 86.69 95 GLY A C 1
ATOM 715 O O . GLY A 1 95 ? -9.077 9.034 10.585 1.00 86.69 95 GLY A O 1
ATOM 716 N N . ASN A 1 96 ? -8.501 7.250 9.357 1.00 86.62 96 ASN A N 1
ATOM 717 C CA . ASN A 1 96 ? -7.376 6.848 10.202 1.00 86.62 96 ASN A CA 1
ATOM 718 C C . ASN A 1 96 ? -6.210 6.343 9.347 1.00 86.62 96 ASN A C 1
ATOM 720 O O . ASN A 1 96 ? -6.295 5.322 8.666 1.00 86.62 96 ASN A O 1
ATOM 724 N N . THR A 1 97 ? -5.093 7.049 9.419 1.00 84.44 97 THR A N 1
ATOM 725 C CA . THR A 1 97 ? -3.892 6.784 8.621 1.00 84.44 97 THR A CA 1
ATOM 726 C C . THR A 1 97 ? -3.123 5.538 9.071 1.00 84.44 97 THR A C 1
ATOM 728 O O . THR A 1 97 ? -2.511 4.873 8.238 1.00 84.44 97 THR A O 1
ATOM 731 N N . ASN A 1 98 ? -3.193 5.145 10.349 1.00 87.94 98 ASN A N 1
ATOM 732 C CA . ASN A 1 98 ? -2.631 3.874 10.823 1.00 87.94 98 ASN A CA 1
ATOM 733 C C . ASN A 1 98 ? -3.437 2.674 10.299 1.00 87.94 98 ASN A C 1
ATOM 735 O O . ASN A 1 98 ? -2.860 1.634 9.978 1.00 87.94 98 ASN A O 1
ATOM 739 N N . ALA A 1 99 ? -4.758 2.807 10.155 1.00 89.38 99 ALA A N 1
ATOM 740 C CA . ALA A 1 99 ? -5.562 1.788 9.478 1.00 89.38 99 ALA A CA 1
ATOM 741 C C . ALA A 1 99 ? -5.148 1.656 8.001 1.00 89.38 99 ALA A C 1
ATOM 743 O O . ALA A 1 99 ? -4.906 0.543 7.536 1.00 89.38 99 ALA A O 1
ATOM 744 N N . GLY A 1 100 ? -4.921 2.784 7.318 1.00 88.75 100 GLY A N 1
ATOM 745 C CA . GLY A 1 100 ? -4.332 2.807 5.974 1.00 88.75 100 GLY A CA 1
ATOM 746 C C . GLY A 1 100 ? -2.959 2.126 5.894 1.00 88.75 100 GLY A C 1
ATOM 747 O O . GLY A 1 100 ? -2.741 1.290 5.023 1.00 88.75 100 GLY A O 1
ATOM 748 N N . LEU A 1 101 ? -2.048 2.390 6.841 1.00 88.81 101 LEU A N 1
ATOM 749 C CA . LEU A 1 101 ? -0.754 1.688 6.912 1.00 88.81 101 LEU A CA 1
ATOM 750 C C . LEU A 1 101 ? -0.914 0.175 7.108 1.00 88.81 101 LEU A C 1
ATOM 752 O O . LEU A 1 101 ? -0.124 -0.600 6.577 1.00 88.81 101 LEU A O 1
ATOM 756 N N . SER A 1 102 ? -1.927 -0.264 7.852 1.00 92.00 102 SER A N 1
ATOM 757 C CA . SER A 1 102 ? -2.205 -1.697 7.993 1.00 92.00 102 SER A CA 1
ATOM 758 C C . SER A 1 102 ? -2.647 -2.315 6.666 1.00 92.00 102 SER A C 1
ATOM 760 O O . SER A 1 102 ? -2.195 -3.408 6.327 1.00 92.00 102 SER A O 1
ATOM 762 N N . ALA A 1 103 ? -3.471 -1.601 5.893 1.00 93.44 103 ALA A N 1
ATOM 763 C CA . ALA A 1 103 ? -3.885 -2.023 4.556 1.00 93.44 103 ALA A CA 1
ATOM 764 C C . ALA A 1 103 ? -2.711 -2.032 3.559 1.00 93.44 103 ALA A C 1
ATOM 766 O O . ALA A 1 103 ? -2.605 -2.971 2.774 1.00 93.44 103 ALA A O 1
ATOM 767 N N . TRP A 1 104 ? -1.776 -1.074 3.645 1.00 93.31 104 TRP A N 1
ATOM 768 C CA . TRP A 1 104 ? -0.523 -1.095 2.871 1.00 93.31 104 TRP A CA 1
ATOM 769 C C . TRP A 1 104 ? 0.231 -2.414 3.070 1.00 93.31 104 TRP A C 1
ATOM 771 O O . TRP A 1 104 ? 0.596 -3.090 2.109 1.00 93.31 104 TRP A O 1
ATOM 781 N N . TYR A 1 105 ? 0.472 -2.793 4.329 1.00 94.44 105 TYR A N 1
ATOM 782 C CA . TYR A 1 105 ? 1.240 -4.000 4.632 1.00 94.44 105 TYR A CA 1
ATOM 783 C C . TYR A 1 105 ? 0.489 -5.272 4.250 1.00 94.44 105 TYR A C 1
ATOM 785 O O . TYR A 1 105 ? 1.107 -6.202 3.734 1.00 94.44 105 TYR A O 1
ATOM 793 N N . LEU A 1 106 ? -0.836 -5.297 4.418 1.00 95.38 106 LEU A N 1
ATOM 794 C CA . LEU A 1 106 ? -1.655 -6.402 3.927 1.00 95.38 106 LEU A CA 1
ATOM 795 C C . LEU A 1 106 ? -1.552 -6.543 2.401 1.00 95.38 106 LEU A C 1
ATOM 797 O O . LEU A 1 106 ? -1.368 -7.655 1.908 1.00 95.38 106 LEU A O 1
ATOM 801 N N . SER A 1 107 ? -1.584 -5.429 1.668 1.00 95.06 107 SER A N 1
ATOM 802 C CA . SER A 1 107 ? -1.424 -5.417 0.213 1.00 95.06 107 SER A CA 1
ATOM 803 C C . SER A 1 107 ? -0.086 -6.010 -0.226 1.00 95.06 107 SER A C 1
ATOM 805 O O . SER A 1 107 ? -0.033 -6.850 -1.124 1.00 95.06 107 SER A O 1
ATOM 807 N N . MET A 1 108 ? 0.999 -5.666 0.472 1.00 94.38 108 MET A N 1
ATOM 808 C CA . MET A 1 108 ? 2.327 -6.231 0.210 1.00 94.38 108 MET A CA 1
ATOM 809 C C . MET A 1 108 ? 2.360 -7.752 0.391 1.00 94.38 108 MET A C 1
ATOM 811 O O . MET A 1 108 ? 2.980 -8.453 -0.413 1.00 94.38 108 MET A O 1
ATOM 815 N N . TYR A 1 109 ? 1.695 -8.273 1.425 1.00 96.69 109 TYR A N 1
ATOM 816 C CA . TYR A 1 109 ? 1.626 -9.714 1.672 1.00 96.69 109 TYR A CA 1
ATOM 817 C C . TYR A 1 109 ? 0.816 -10.429 0.592 1.00 96.69 109 TYR A C 1
ATOM 819 O O . TYR A 1 109 ? 1.292 -11.408 0.025 1.00 96.69 109 TYR A O 1
ATOM 827 N N . LEU A 1 110 ? -0.365 -9.910 0.253 1.00 97.06 110 LEU A N 1
ATOM 828 C CA . LEU A 1 110 ? -1.219 -10.495 -0.780 1.00 97.06 110 LEU A CA 1
ATOM 829 C C . LEU A 1 110 ? -0.552 -10.469 -2.159 1.00 97.06 110 LEU A C 1
ATOM 831 O O . LEU A 1 110 ? -0.567 -11.477 -2.857 1.00 97.06 110 LEU A O 1
ATOM 835 N N . HIS A 1 111 ? 0.105 -9.367 -2.529 1.00 96.44 111 HIS A N 1
ATOM 836 C CA . HIS A 1 111 ? 0.842 -9.257 -3.790 1.00 96.44 111 HIS A CA 1
ATOM 837 C C . HIS A 1 111 ? 1.958 -10.304 -3.881 1.00 96.44 111 HIS A C 1
ATOM 839 O O . HIS A 1 111 ? 2.099 -10.982 -4.903 1.00 96.44 111 HIS A O 1
ATOM 845 N N . LYS A 1 112 ? 2.733 -10.472 -2.800 1.00 96.00 112 LYS A N 1
ATOM 846 C CA . LYS A 1 112 ? 3.818 -11.459 -2.741 1.00 96.00 112 LYS A CA 1
ATOM 847 C C . LYS A 1 112 ? 3.306 -12.875 -3.001 1.00 96.00 112 LYS A C 1
ATOM 849 O O . LYS A 1 112 ? 3.927 -13.594 -3.783 1.00 96.00 112 LYS A O 1
ATOM 854 N N . GLU A 1 113 ? 2.183 -13.241 -2.389 1.00 97.12 113 GLU A N 1
ATOM 855 C CA . GLU A 1 113 ? 1.578 -14.565 -2.557 1.00 97.12 113 GLU A CA 1
ATOM 856 C C . GLU A 1 113 ? 0.898 -14.735 -3.923 1.00 97.12 113 GLU A C 1
ATOM 858 O O . GLU A 1 113 ? 1.020 -15.794 -4.533 1.00 97.12 113 GLU A O 1
ATOM 863 N N . ALA A 1 114 ? 0.251 -13.696 -4.457 1.00 95.19 114 ALA A N 1
ATOM 864 C CA . ALA A 1 114 ? -0.440 -13.765 -5.743 1.00 95.19 114 ALA A CA 1
ATOM 865 C C . ALA A 1 114 ? 0.520 -14.008 -6.918 1.00 95.19 114 ALA A C 1
ATOM 867 O O . ALA A 1 114 ? 0.265 -14.849 -7.778 1.00 95.19 114 ALA A O 1
ATOM 868 N N . HIS A 1 115 ? 1.645 -13.287 -6.970 1.00 94.75 115 HIS A N 1
ATOM 869 C CA . HIS A 1 115 ? 2.565 -13.331 -8.116 1.00 94.75 115 HIS A CA 1
ATOM 870 C C . HIS A 1 115 ? 3.856 -14.112 -7.851 1.00 94.75 115 HIS A C 1
ATOM 872 O O . HIS A 1 115 ? 4.702 -14.211 -8.747 1.00 94.75 115 HIS A O 1
ATOM 878 N N . GLY A 1 116 ? 4.054 -14.631 -6.635 1.00 95.69 116 GLY A N 1
ATOM 879 C CA . GLY A 1 116 ? 5.302 -15.279 -6.209 1.00 95.69 116 GLY A CA 1
ATOM 880 C C . GLY A 1 116 ? 6.519 -14.344 -6.248 1.00 95.69 116 GLY A C 1
ATOM 881 O O . GLY A 1 116 ? 7.665 -14.796 -6.273 1.00 95.69 116 GLY A O 1
ATOM 882 N N . ARG A 1 117 ? 6.281 -13.029 -6.319 1.00 94.06 117 ARG A N 1
ATOM 883 C CA . ARG A 1 117 ? 7.280 -11.956 -6.386 1.00 94.06 117 ARG A CA 1
ATOM 884 C C . ARG A 1 117 ? 6.684 -10.679 -5.806 1.00 94.06 117 ARG A C 1
ATOM 886 O O . ARG A 1 117 ? 5.472 -10.509 -5.813 1.00 94.06 117 ARG A O 1
ATOM 893 N N . LEU A 1 118 ? 7.545 -9.764 -5.372 1.00 92.94 118 LEU A N 1
ATOM 894 C CA . LEU A 1 118 ? 7.127 -8.446 -4.898 1.00 92.94 118 LEU A CA 1
ATOM 895 C C . LEU A 1 118 ? 8.022 -7.356 -5.493 1.00 92.94 118 LEU A C 1
ATOM 897 O O . LEU A 1 118 ? 7.741 -6.858 -6.576 1.00 92.94 118 LEU A O 1
ATOM 901 N N . GLY A 1 119 ? 9.135 -7.028 -4.837 1.00 93.00 119 GLY A N 1
ATOM 902 C CA . GLY A 1 119 ? 10.052 -5.973 -5.261 1.00 93.00 119 GLY A CA 1
ATOM 903 C C . GLY A 1 119 ? 11.501 -6.428 -5.398 1.00 93.00 119 GLY A C 1
ATOM 904 O O . GLY A 1 119 ? 11.801 -7.619 -5.460 1.00 93.00 119 GLY A O 1
ATOM 905 N N . PHE A 1 120 ? 12.409 -5.454 -5.457 1.00 91.50 120 PHE A N 1
ATOM 906 C CA . PHE A 1 120 ? 13.850 -5.696 -5.437 1.00 91.50 120 PHE A CA 1
ATOM 907 C C . PHE A 1 120 ? 14.316 -6.331 -4.110 1.00 91.50 120 PHE A C 1
ATOM 909 O O . PHE A 1 120 ? 13.573 -6.432 -3.133 1.00 91.50 120 PHE A O 1
ATOM 916 N N . PHE A 1 121 ? 15.579 -6.749 -4.054 1.00 90.25 121 PHE A N 1
ATOM 917 C CA . PHE A 1 121 ? 16.161 -7.354 -2.857 1.00 90.25 121 PHE A CA 1
ATOM 918 C C . PHE A 1 121 ? 16.156 -6.402 -1.645 1.00 90.25 121 PHE A C 1
ATOM 920 O O . PHE A 1 121 ? 16.808 -5.362 -1.664 1.00 90.25 121 PHE A O 1
ATOM 927 N N . GLY A 1 122 ? 15.450 -6.766 -0.572 1.00 86.56 122 GLY A N 1
ATOM 928 C CA . GLY A 1 122 ? 15.290 -5.909 0.610 1.00 86.56 122 GLY A CA 1
ATOM 929 C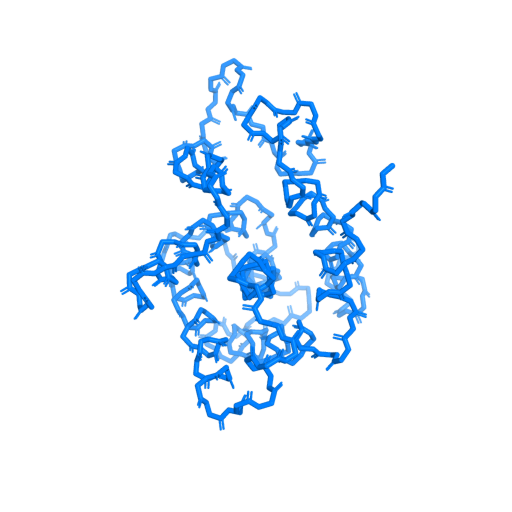 C . GLY A 1 122 ? 14.189 -4.852 0.478 1.00 86.56 122 GLY A C 1
ATOM 930 O O . GLY A 1 122 ? 14.032 -4.026 1.378 1.00 86.56 122 GLY A O 1
ATOM 931 N N . TYR A 1 123 ? 13.399 -4.888 -0.603 1.00 87.12 123 TYR A N 1
ATOM 932 C CA . TYR A 1 123 ? 12.217 -4.041 -0.764 1.00 87.12 123 TYR A CA 1
ATOM 933 C C . TYR A 1 123 ? 11.244 -4.200 0.411 1.00 87.12 123 TYR A C 1
ATOM 935 O O . TYR A 1 123 ? 10.769 -3.207 0.960 1.00 87.12 123 TYR A O 1
ATOM 943 N N . ASP A 1 124 ? 11.012 -5.438 0.850 1.00 90.00 124 ASP A N 1
ATOM 944 C CA . ASP A 1 124 ? 10.024 -5.779 1.868 1.00 90.00 124 ASP A CA 1
ATOM 945 C C . ASP A 1 124 ? 10.540 -5.724 3.310 1.00 90.00 124 ASP A C 1
ATOM 947 O O . ASP A 1 124 ? 9.832 -6.164 4.204 1.00 90.00 124 ASP A O 1
ATOM 951 N N . LEU A 1 125 ? 11.709 -5.129 3.591 1.00 88.62 125 LEU A N 1
ATOM 952 C CA . LEU A 1 125 ? 12.239 -5.038 4.964 1.00 88.62 125 LEU A CA 1
ATOM 953 C C . LEU A 1 125 ? 11.230 -4.400 5.930 1.00 88.62 125 LEU A C 1
ATOM 955 O O . LEU A 1 125 ? 10.842 -5.010 6.923 1.00 88.62 125 LEU A O 1
ATOM 959 N N . GLN A 1 126 ? 10.755 -3.189 5.619 1.00 86.88 126 GLN A N 1
ATOM 960 C CA . GLN A 1 126 ? 9.701 -2.566 6.429 1.00 86.88 126 GLN A CA 1
ATOM 961 C C . GLN A 1 126 ? 8.369 -3.299 6.298 1.00 86.88 126 GLN A C 1
ATOM 963 O O . GLN A 1 126 ? 7.580 -3.228 7.227 1.00 86.88 126 GLN A O 1
ATOM 968 N N . ASP A 1 127 ? 8.089 -3.942 5.163 1.00 90.81 127 ASP A N 1
ATOM 969 C CA . ASP A 1 127 ? 6.775 -4.536 4.935 1.00 90.81 127 ASP A CA 1
ATOM 970 C C . ASP A 1 127 ? 6.617 -5.812 5.769 1.00 90.81 127 ASP A C 1
ATOM 972 O O . ASP A 1 127 ? 5.568 -6.018 6.366 1.00 90.81 127 ASP A O 1
ATOM 976 N N . GLN A 1 128 ? 7.682 -6.598 5.957 1.00 91.31 128 GLN A N 1
ATOM 977 C CA . GLN A 1 128 ? 7.710 -7.728 6.894 1.00 91.31 128 GLN A CA 1
ATOM 978 C C . GLN A 1 128 ? 7.619 -7.272 8.360 1.00 91.31 128 GLN A C 1
ATOM 980 O O . GLN A 1 128 ? 6.881 -7.866 9.141 1.00 91.31 128 GLN A O 1
ATOM 985 N N . CYS A 1 129 ? 8.291 -6.179 8.735 1.00 91.88 129 CYS A N 1
ATOM 986 C CA . CYS A 1 129 ? 8.154 -5.581 10.073 1.00 91.88 129 CYS A CA 1
ATOM 987 C C . CYS A 1 129 ? 6.874 -4.736 10.235 1.00 91.88 129 CYS A C 1
ATOM 989 O O . CYS A 1 129 ? 6.618 -4.180 11.302 1.00 91.88 129 CYS A O 1
ATOM 991 N N . GLY A 1 130 ? 6.097 -4.571 9.167 1.00 88.44 130 GLY A N 1
ATOM 992 C CA . GLY A 1 130 ? 5.098 -3.521 9.051 1.00 88.44 130 GLY A CA 1
ATOM 993 C C . GLY A 1 130 ? 3.905 -3.754 9.956 1.00 88.44 130 GLY A C 1
ATOM 994 O O . GLY A 1 130 ? 3.645 -2.943 10.842 1.00 88.44 130 GLY A O 1
ATOM 995 N N . ALA A 1 131 ? 3.220 -4.885 9.771 1.00 90.19 131 ALA A N 1
ATOM 996 C CA . ALA A 1 131 ? 1.972 -5.195 10.466 1.00 90.19 131 ALA A CA 1
ATOM 997 C C . ALA A 1 131 ? 2.104 -5.182 12.000 1.00 90.19 131 ALA A 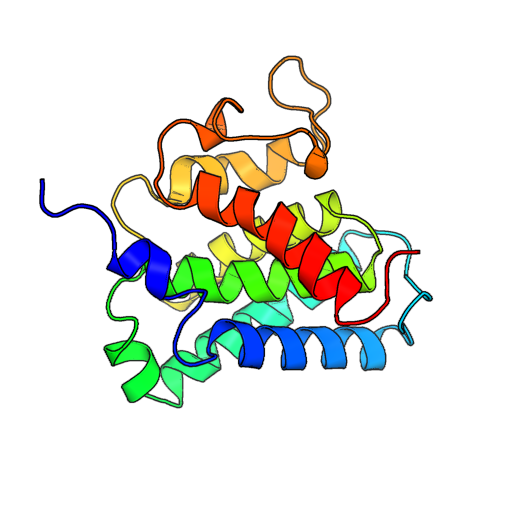C 1
ATOM 999 O O . ALA A 1 131 ? 1.213 -4.685 12.685 1.00 90.19 131 ALA A O 1
ATOM 1000 N N . THR A 1 132 ? 3.229 -5.662 12.540 1.00 93.00 132 THR A N 1
ATOM 1001 C CA . THR A 1 132 ? 3.511 -5.627 13.988 1.00 93.00 132 THR A CA 1
ATOM 1002 C C . THR A 1 132 ? 3.751 -4.202 14.497 1.00 93.00 132 THR A C 1
ATOM 1004 O O . THR A 1 132 ? 3.277 -3.833 15.571 1.00 93.00 132 THR A O 1
ATOM 1007 N N . ASN A 1 133 ? 4.397 -3.351 13.698 1.00 91.62 133 ASN A N 1
ATOM 1008 C CA . ASN A 1 133 ? 4.800 -2.018 14.137 1.00 91.62 133 ASN A CA 1
ATOM 1009 C C . ASN A 1 133 ? 3.755 -0.926 13.852 1.00 91.62 133 ASN A C 1
ATOM 1011 O O . ASN A 1 133 ? 3.984 0.227 14.217 1.00 91.62 133 ASN A O 1
ATOM 1015 N N . VAL A 1 134 ? 2.614 -1.218 13.211 1.00 88.38 134 VAL A N 1
ATOM 1016 C CA . VAL A 1 134 ? 1.568 -0.197 12.978 1.00 88.38 134 VAL A CA 1
ATOM 1017 C C . VAL A 1 134 ? 0.960 0.295 14.290 1.00 88.38 134 VAL A C 1
ATOM 1019 O O . VAL A 1 134 ? 0.881 1.502 14.513 1.00 88.38 134 VAL A O 1
ATOM 1022 N N . PHE A 1 135 ? 0.556 -0.638 15.153 1.00 91.12 135 PHE A N 1
ATOM 1023 C CA . PHE A 1 135 ? -0.103 -0.350 16.431 1.00 91.12 135 PHE A CA 1
ATOM 1024 C C . PHE A 1 135 ? 0.788 -0.653 17.643 1.00 91.12 135 PHE A C 1
ATOM 1026 O O . PHE A 1 135 ? 0.298 -0.684 18.773 1.00 91.12 135 PHE A O 1
ATOM 1033 N N . SER A 1 136 ? 2.089 -0.873 17.423 1.00 93.25 136 SER A N 1
ATOM 1034 C CA . SER A 1 136 ? 3.054 -0.946 18.518 1.00 93.25 136 SER A CA 1
ATOM 1035 C C . SER A 1 136 ? 3.082 0.383 19.278 1.00 93.25 136 SER A C 1
ATOM 1037 O O . SER A 1 136 ? 2.796 1.448 18.731 1.00 93.25 136 SER A O 1
ATOM 1039 N N . TYR A 1 137 ? 3.422 0.312 20.559 1.00 93.31 137 TYR A N 1
ATOM 1040 C CA . TYR A 1 137 ? 3.674 1.461 21.431 1.00 93.31 137 TYR A CA 1
ATOM 1041 C C . TYR A 1 137 ? 5.096 1.413 22.015 1.00 93.31 137 TYR A C 1
ATOM 1043 O O . TYR A 1 137 ? 5.407 2.136 22.962 1.00 93.31 137 TYR A O 1
ATOM 1051 N N . GLN A 1 138 ? 5.954 0.533 21.486 1.00 95.56 138 GLN A N 1
ATOM 1052 C CA . GLN A 1 138 ? 7.343 0.400 21.918 1.00 95.56 138 GLN A CA 1
ATOM 1053 C C . GLN A 1 138 ? 8.204 1.568 21.419 1.00 95.56 138 GLN A C 1
ATOM 1055 O O . GLN A 1 138 ? 7.830 2.276 20.483 1.00 95.56 138 GLN A O 1
ATOM 1060 N N . SER A 1 139 ? 9.354 1.762 22.070 1.00 91.75 139 SER A N 1
ATOM 1061 C CA . SER A 1 139 ? 10.207 2.958 21.990 1.00 91.75 139 SER A CA 1
ATOM 1062 C C . SER A 1 139 ? 10.461 3.492 20.581 1.00 91.75 139 SER A C 1
ATOM 1064 O O . SER A 1 139 ? 10.313 4.687 20.342 1.00 91.75 139 SER A O 1
ATOM 1066 N N . ASP A 1 140 ? 10.867 2.619 19.669 1.00 90.56 140 ASP A N 1
ATOM 1067 C CA . ASP A 1 140 ? 11.322 2.925 18.312 1.00 90.56 140 ASP A CA 1
ATOM 1068 C C . ASP A 1 140 ? 10.429 2.275 17.240 1.00 90.56 140 ASP A C 1
ATOM 1070 O O . ASP A 1 140 ? 10.732 2.307 16.048 1.00 90.56 140 ASP A O 1
ATOM 1074 N N . GLU A 1 141 ? 9.276 1.749 17.660 1.00 87.25 141 GLU A N 1
ATOM 1075 C CA . GLU A 1 141 ? 8.288 1.108 16.794 1.00 87.25 141 GLU A CA 1
ATOM 1076 C C . GLU A 1 141 ? 6.989 1.917 16.714 1.00 87.25 141 GLU A C 1
ATOM 1078 O O . GLU A 1 141 ? 6.429 2.111 15.632 1.00 87.25 141 GLU A O 1
ATOM 1083 N N . GLY A 1 142 ? 6.491 2.386 17.857 1.00 89.56 142 GLY A N 1
ATOM 1084 C CA . GLY A 1 142 ? 5.162 2.962 17.972 1.00 89.56 142 GLY A CA 1
ATOM 1085 C C . GLY A 1 142 ? 5.112 4.433 17.613 1.00 89.56 142 GLY A C 1
ATOM 1086 O O . GLY A 1 142 ? 5.543 5.285 18.385 1.00 89.56 142 GLY A O 1
ATOM 1087 N N . LEU A 1 143 ? 4.543 4.748 16.449 1.00 85.56 143 LEU A N 1
ATOM 1088 C CA . LEU A 1 143 ? 4.352 6.131 16.027 1.00 85.56 143 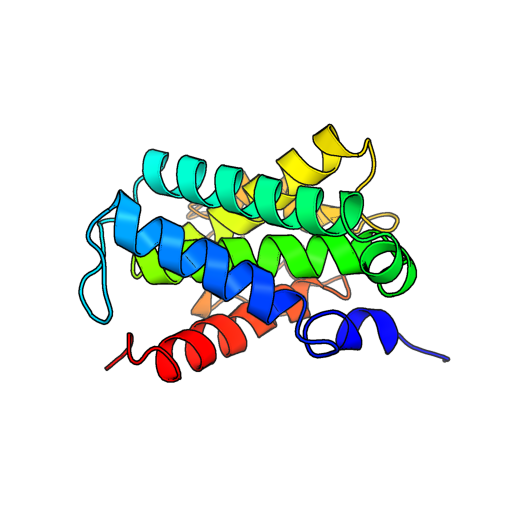LEU A CA 1
ATOM 1089 C C . LEU A 1 143 ? 3.150 6.273 15.091 1.00 85.56 143 LEU A C 1
ATOM 1091 O O . LEU A 1 143 ? 2.934 5.422 14.222 1.00 85.56 143 LEU A O 1
ATOM 1095 N N . LEU A 1 144 ? 2.396 7.365 15.247 1.00 84.56 144 LEU A N 1
ATOM 1096 C CA . LEU A 1 144 ? 1.325 7.742 14.321 1.00 84.56 144 LEU A CA 1
ATOM 1097 C C . LEU A 1 144 ? 1.882 7.888 12.907 1.00 84.56 144 LEU A C 1
ATOM 1099 O O . LEU A 1 144 ? 2.981 8.426 12.729 1.00 84.56 144 LEU A O 1
ATOM 1103 N N . ALA A 1 145 ? 1.135 7.412 11.912 1.00 83.19 145 ALA A N 1
ATOM 1104 C CA . ALA A 1 145 ? 1.553 7.410 10.521 1.00 83.19 145 ALA A CA 1
ATOM 1105 C C . ALA A 1 145 ? 2.059 8.787 10.091 1.00 83.19 145 ALA A C 1
ATOM 1107 O O . ALA A 1 145 ? 3.126 8.833 9.489 1.00 83.19 145 ALA A O 1
ATOM 1108 N N . GLU A 1 146 ? 1.374 9.869 10.489 1.00 79.19 146 GLU A N 1
ATOM 1109 C CA . GLU A 1 146 ? 1.650 11.286 10.199 1.00 79.19 146 GLU A CA 1
ATOM 1110 C C . GLU A 1 146 ? 2.916 11.834 10.861 1.00 79.19 146 GLU A C 1
ATOM 1112 O O . GLU A 1 146 ? 3.471 12.816 10.368 1.00 79.19 146 GLU A O 1
ATOM 1117 N N . LEU A 1 147 ? 3.443 11.164 11.887 1.00 83.44 147 LEU A N 1
ATOM 1118 C CA . LEU A 1 147 ? 4.692 11.539 12.558 1.00 83.44 147 LEU A CA 1
ATOM 1119 C C . LEU A 1 147 ? 5.890 10.676 12.144 1.00 83.44 147 LEU A C 1
ATOM 1121 O O . LEU A 1 147 ? 7.031 11.041 12.420 1.00 83.44 147 LEU A O 1
ATOM 1125 N N . ARG A 1 148 ? 5.662 9.541 11.466 1.00 84.62 148 ARG A N 1
ATOM 1126 C CA . ARG A 1 148 ? 6.753 8.746 10.871 1.00 84.62 148 ARG A CA 1
ATOM 1127 C C . ARG A 1 148 ? 7.528 9.559 9.825 1.00 84.62 148 ARG A C 1
ATOM 1129 O O . ARG A 1 148 ? 7.096 10.607 9.374 1.00 84.62 148 ARG A O 1
ATOM 1136 N N . GLY A 1 149 ? 8.663 9.066 9.365 1.00 79.94 149 GLY A N 1
ATOM 1137 C CA . GLY A 1 149 ? 9.398 9.732 8.292 1.00 79.94 149 GLY A CA 1
ATOM 1138 C C . GLY A 1 149 ? 10.543 8.874 7.807 1.00 79.94 149 GLY A C 1
ATOM 1139 O O . GLY A 1 149 ? 10.678 7.734 8.248 1.00 79.94 149 GLY A O 1
ATOM 1140 N N . ALA A 1 150 ? 11.388 9.441 6.949 1.00 81.00 150 ALA A N 1
ATOM 1141 C CA . ALA A 1 150 ? 12.590 8.770 6.462 1.00 81.00 150 ALA A CA 1
ATOM 1142 C C . ALA A 1 150 ? 13.479 8.260 7.609 1.00 81.00 150 ALA A C 1
ATOM 1144 O O . ALA A 1 150 ? 14.117 7.232 7.482 1.00 81.00 150 ALA A O 1
ATOM 1145 N N . ASN A 1 151 ? 13.477 8.929 8.766 1.00 85.69 151 ASN A N 1
ATOM 1146 C CA . ASN A 1 151 ? 14.277 8.520 9.921 1.00 85.69 151 ASN A CA 1
ATOM 1147 C C . ASN A 1 151 ? 13.581 7.511 10.861 1.00 85.69 151 ASN A C 1
ATOM 1149 O O . ASN A 1 151 ? 14.134 7.165 11.901 1.00 85.69 151 ASN A O 1
ATOM 1153 N N . TYR A 1 152 ? 12.364 7.050 10.551 1.00 85.06 152 TYR A N 1
ATOM 1154 C CA . TYR A 1 152 ? 11.760 5.944 11.300 1.00 85.06 152 TYR A CA 1
ATOM 1155 C C . TYR A 1 152 ? 12.550 4.656 10.995 1.00 85.06 152 TYR A C 1
ATOM 1157 O O . TYR A 1 152 ? 12.807 4.409 9.815 1.00 85.06 152 TYR A O 1
ATOM 1165 N N . PRO A 1 153 ? 12.937 3.823 11.984 1.00 87.88 153 PRO A N 1
ATOM 1166 C CA . PRO A 1 153 ? 13.974 2.798 11.799 1.00 87.88 153 PRO A CA 1
ATOM 1167 C C . PRO A 1 153 ? 13.761 1.872 10.597 1.00 87.88 153 PRO A C 1
ATOM 1169 O O . PRO A 1 153 ? 14.661 1.688 9.778 1.00 87.88 153 PRO A O 1
ATOM 1172 N N . ASN A 1 154 ? 12.541 1.360 10.417 1.00 86.88 154 ASN A N 1
ATOM 1173 C CA . ASN A 1 154 ? 12.246 0.449 9.307 1.00 86.88 154 ASN A CA 1
ATOM 1174 C C . ASN A 1 154 ? 12.172 1.168 7.942 1.00 86.88 154 ASN A C 1
ATOM 1176 O O . ASN A 1 154 ? 12.192 0.519 6.898 1.00 86.88 154 ASN A O 1
ATOM 1180 N N . TYR A 1 155 ? 12.053 2.500 7.937 1.00 83.94 155 TYR A N 1
ATOM 1181 C CA . TYR A 1 155 ? 11.843 3.335 6.749 1.00 83.94 155 TYR A CA 1
ATOM 1182 C C . TYR A 1 155 ? 13.160 3.957 6.250 1.00 83.94 155 TYR A C 1
ATOM 1184 O O . TYR A 1 155 ? 13.173 4.585 5.199 1.00 83.94 155 TYR A O 1
ATOM 1192 N N . ALA A 1 156 ? 14.279 3.770 6.950 1.00 80.44 156 ALA A N 1
ATOM 1193 C CA . ALA A 1 156 ? 15.503 4.540 6.714 1.00 80.44 156 ALA A CA 1
ATOM 1194 C C . ALA A 1 156 ? 16.340 4.140 5.493 1.00 80.44 156 ALA A C 1
ATOM 1196 O O . ALA A 1 156 ? 17.284 4.844 5.145 1.00 80.44 156 ALA A O 1
ATOM 1197 N N . MET A 1 157 ? 16.045 3.007 4.852 1.00 73.38 157 MET A N 1
ATOM 1198 C CA . MET A 1 157 ? 16.985 2.406 3.896 1.00 73.38 157 MET A CA 1
ATOM 1199 C C . MET A 1 157 ? 16.462 2.243 2.472 1.00 73.38 157 MET A C 1
ATOM 1201 O O . MET A 1 157 ? 17.265 2.023 1.567 1.00 73.38 157 MET A O 1
ATOM 1205 N N . LYS A 1 158 ? 15.148 2.304 2.239 1.00 68.12 158 LYS A N 1
ATOM 1206 C CA . LYS A 1 158 ? 14.569 1.918 0.946 1.00 68.12 158 LYS A CA 1
ATOM 1207 C C . LYS A 1 158 ? 13.949 3.096 0.202 1.00 68.12 158 LYS A C 1
ATOM 1209 O O . LYS A 1 158 ? 13.388 4.004 0.788 1.00 68.12 158 LYS A O 1
ATOM 1214 N N . ILE A 1 159 ? 14.024 3.042 -1.126 1.00 58.75 159 ILE A N 1
ATOM 1215 C CA . ILE A 1 159 ? 13.557 4.107 -2.033 1.00 58.75 159 ILE A CA 1
ATOM 1216 C C . ILE A 1 159 ? 12.058 4.397 -1.840 1.00 58.75 159 ILE A C 1
ATOM 1218 O O . ILE A 1 159 ? 11.611 5.526 -2.005 1.00 58.75 159 ILE A O 1
ATOM 1222 N N . THR A 1 160 ? 11.275 3.376 -1.484 1.00 51.84 160 THR A N 1
ATOM 1223 C CA . THR A 1 160 ? 9.810 3.455 -1.421 1.00 51.84 160 THR A CA 1
ATOM 1224 C C . THR A 1 160 ? 9.249 3.676 -0.024 1.00 51.84 160 THR A C 1
ATOM 1226 O O . THR A 1 160 ? 8.058 3.924 0.097 1.00 51.84 160 THR A O 1
ATOM 1229 N N . SER A 1 161 ? 10.057 3.651 1.039 1.00 48.81 161 SER A N 1
ATOM 1230 C CA . SER A 1 161 ? 9.579 4.011 2.383 1.00 48.81 161 SER A CA 1
ATOM 1231 C C . SER A 1 161 ? 9.333 5.513 2.507 1.00 48.81 161 SER A C 1
ATOM 1233 O O . SER A 1 161 ? 8.360 5.925 3.135 1.00 48.81 161 SER A O 1
ATOM 1235 N N . GLU A 1 162 ? 10.149 6.333 1.838 1.00 43.44 162 GLU A N 1
ATOM 1236 C CA . GLU A 1 162 ? 9.876 7.757 1.635 1.00 43.44 162 GLU A CA 1
ATOM 1237 C C . GLU A 1 162 ? 8.671 7.978 0.715 1.00 43.44 162 GLU A C 1
ATOM 1239 O O . GLU A 1 162 ? 7.943 8.940 0.913 1.00 43.44 162 GLU A O 1
ATOM 1244 N N . PHE A 1 163 ? 8.391 7.062 -0.221 1.00 39.62 163 PHE A N 1
ATOM 1245 C CA . PHE A 1 163 ? 7.225 7.134 -1.110 1.00 39.62 163 PHE A CA 1
ATOM 1246 C C . PHE A 1 163 ? 5.915 6.686 -0.426 1.00 39.62 163 PHE A C 1
ATOM 1248 O O . PHE A 1 163 ? 4.875 7.309 -0.602 1.00 39.62 163 PHE A O 1
ATOM 1255 N N . ALA A 1 164 ? 5.965 5.696 0.467 1.00 41.19 164 ALA A N 1
ATOM 1256 C CA . ALA A 1 164 ? 4.893 5.370 1.412 1.00 41.19 164 ALA A CA 1
ATOM 1257 C C . ALA A 1 164 ? 4.716 6.486 2.462 1.00 41.19 164 ALA A C 1
ATOM 1259 O O . ALA A 1 164 ? 3.614 6.754 2.933 1.00 41.19 164 ALA A O 1
ATOM 1260 N N . ALA A 1 165 ? 5.788 7.211 2.800 1.00 38.66 165 ALA A N 1
ATOM 1261 C CA . ALA A 1 165 ? 5.702 8.458 3.552 1.00 38.66 165 ALA A CA 1
ATOM 1262 C C . ALA A 1 165 ? 5.255 9.654 2.688 1.00 38.66 165 ALA A C 1
ATOM 1264 O O . ALA A 1 165 ? 4.761 10.613 3.262 1.00 38.66 165 ALA A O 1
ATOM 1265 N N . ALA A 1 166 ? 5.344 9.597 1.355 1.00 40.03 166 ALA A N 1
ATOM 1266 C CA . ALA A 1 166 ? 4.706 10.513 0.405 1.00 40.03 166 ALA A CA 1
ATOM 1267 C C . ALA A 1 166 ? 3.255 10.103 0.113 1.00 40.03 166 ALA A C 1
ATOM 1269 O O . ALA A 1 166 ? 2.447 10.939 -0.271 1.00 40.03 166 ALA A O 1
ATOM 1270 N N . CYS A 1 167 ? 2.841 8.875 0.445 1.00 38.00 167 CYS A N 1
ATOM 1271 C CA . CYS A 1 167 ? 1.429 8.592 0.687 1.00 38.00 167 CYS A CA 1
ATOM 1272 C C . CYS A 1 167 ? 0.912 9.422 1.860 1.00 38.00 167 CYS A C 1
ATOM 1274 O O . CYS A 1 167 ? -0.276 9.617 1.947 1.00 38.00 167 CYS A O 1
ATOM 1276 N N . ARG A 1 168 ? 1.740 10.011 2.730 1.00 38.97 168 ARG A N 1
ATOM 1277 C CA . ARG A 1 168 ? 1.268 11.020 3.694 1.00 38.97 168 ARG A CA 1
ATOM 1278 C C . ARG A 1 168 ? 0.814 12.298 2.992 1.00 38.97 168 ARG A C 1
ATOM 1280 O O . ARG A 1 168 ? -0.235 12.808 3.347 1.00 38.97 168 ARG A O 1
ATOM 1287 N N . SER A 1 169 ? 1.553 12.784 1.986 1.00 36.66 169 SER A N 1
ATOM 1288 C CA . SER A 1 169 ? 1.103 13.914 1.163 1.00 36.66 169 SER A CA 1
ATOM 1289 C C . SER A 1 169 ? 0.020 13.493 0.186 1.00 36.66 169 SER A C 1
ATOM 1291 O O . SER A 1 169 ? -0.870 14.279 -0.051 1.00 36.66 169 SER A O 1
ATOM 1293 N N . THR A 1 170 ? 0.022 12.261 -0.324 1.00 40.75 170 THR A N 1
ATOM 1294 C CA . THR A 1 170 ? -0.999 11.783 -1.266 1.00 40.75 170 THR A CA 1
ATOM 1295 C C . THR A 1 170 ? -2.285 11.399 -0.552 1.00 40.75 170 THR A C 1
ATOM 1297 O O . THR A 1 170 ? -3.326 11.721 -1.072 1.00 40.75 170 THR A O 1
ATOM 1300 N N . ILE A 1 171 ? -2.272 10.808 0.645 1.00 45.00 171 ILE A N 1
ATOM 1301 C CA . ILE A 1 171 ? -3.450 10.591 1.510 1.00 45.00 171 ILE A CA 1
ATOM 1302 C C . ILE A 1 171 ? -3.975 11.941 1.989 1.00 45.00 171 ILE A C 1
ATOM 1304 O O . ILE A 1 171 ? -5.174 12.160 1.939 1.00 45.00 171 ILE A O 1
ATOM 1308 N N . TRP A 1 172 ? -3.103 12.872 2.392 1.00 39.44 172 TRP A N 1
ATOM 1309 C CA . TRP A 1 172 ? -3.513 14.227 2.770 1.00 39.44 172 TRP A CA 1
ATOM 1310 C C . TRP A 1 172 ? -4.081 15.023 1.582 1.00 39.44 172 TRP A C 1
ATOM 1312 O O . TRP A 1 172 ? -5.180 15.551 1.677 1.00 39.44 172 TRP A O 1
ATOM 1322 N N . GLU A 1 173 ? -3.391 15.075 0.441 1.00 35.22 173 GLU A N 1
ATOM 1323 C CA . GLU A 1 173 ? -3.822 15.781 -0.775 1.00 35.22 173 GLU A CA 1
ATOM 1324 C C . GLU A 1 173 ? -4.988 15.087 -1.471 1.00 35.22 173 GLU A C 1
ATOM 1326 O O . GLU A 1 173 ? -5.876 15.778 -1.952 1.00 35.22 173 GLU A O 1
ATOM 1331 N N . SER A 1 174 ? -5.027 13.752 -1.539 1.00 39.75 174 SER A N 1
ATOM 1332 C CA . SER A 1 174 ? -6.199 13.025 -2.042 1.00 39.75 174 SER A CA 1
ATOM 1333 C C . SER A 1 174 ? -7.364 13.283 -1.111 1.00 39.75 174 SER A C 1
ATOM 1335 O O . SER A 1 174 ? -8.382 13.748 -1.589 1.00 39.75 174 SER A O 1
ATOM 1337 N N . SER A 1 175 ? -7.196 13.181 0.208 1.00 39.88 175 SER A N 1
ATOM 1338 C CA . SER A 1 175 ? -8.231 13.569 1.163 1.00 39.88 175 SER A CA 1
ATOM 1339 C C . SER A 1 175 ? -8.634 15.050 1.075 1.00 39.88 175 SER A C 1
ATOM 1341 O O . SER A 1 175 ? -9.773 15.368 1.398 1.00 39.88 175 SER A O 1
ATOM 1343 N N . GLN A 1 176 ? -7.771 15.962 0.615 1.00 34.91 176 GLN A N 1
ATOM 1344 C CA . GLN A 1 176 ? -8.154 17.341 0.277 1.00 34.91 176 GLN A CA 1
ATOM 1345 C C . GLN A 1 176 ? -8.891 17.439 -1.072 1.00 34.91 176 GLN A C 1
ATOM 1347 O O . GLN A 1 176 ? -9.843 18.207 -1.186 1.00 34.91 176 GLN A O 1
ATOM 1352 N N . ARG A 1 177 ? -8.509 16.649 -2.085 1.00 37.81 177 ARG A N 1
ATOM 1353 C CA . ARG A 1 177 ? -9.158 16.596 -3.412 1.00 37.81 177 ARG A CA 1
ATOM 1354 C C . ARG A 1 177 ? -10.531 15.919 -3.373 1.00 37.81 177 ARG A C 1
ATOM 1356 O O . ARG A 1 177 ? -11.430 16.375 -4.070 1.00 37.81 177 ARG A O 1
ATOM 1363 N N . VAL A 1 178 ? -10.714 14.898 -2.532 1.00 41.00 178 VAL A N 1
ATOM 1364 C CA . VAL A 1 178 ? -12.021 14.314 -2.182 1.00 41.00 178 VAL A CA 1
ATOM 1365 C C . VAL A 1 178 ? -12.673 15.020 -0.985 1.00 41.00 178 VAL A C 1
ATOM 1367 O O . VAL A 1 178 ? -13.688 14.559 -0.505 1.00 41.00 178 VAL A O 1
ATOM 1370 N N . GLY A 1 179 ? -12.161 16.156 -0.496 1.00 32.00 179 GLY A N 1
ATOM 1371 C CA . GLY A 1 179 ? -12.852 17.004 0.495 1.00 32.00 179 GLY A CA 1
ATOM 1372 C C . GLY A 1 179 ? -13.089 16.395 1.889 1.00 32.00 179 GLY A C 1
ATOM 1373 O O . GLY A 1 179 ? -13.911 16.910 2.642 1.00 32.00 179 GLY A O 1
ATOM 1374 N N . CYS A 1 180 ? -12.413 15.299 2.244 1.00 39.62 180 CYS A N 1
ATOM 1375 C CA . CYS A 1 180 ? -12.647 14.520 3.466 1.00 39.62 180 CYS A CA 1
ATOM 1376 C C . CYS A 1 180 ? -11.993 15.096 4.735 1.00 39.62 180 CYS A C 1
ATOM 1378 O O . CYS A 1 180 ? -12.359 14.669 5.827 1.00 39.62 180 CYS A O 1
ATOM 1380 N N . ILE A 1 181 ? -11.047 16.039 4.624 1.00 31.61 181 ILE A N 1
ATOM 1381 C CA . ILE A 1 181 ? -10.432 16.704 5.788 1.00 31.61 181 ILE A CA 1
ATOM 1382 C C . ILE A 1 181 ? -10.778 18.193 5.762 1.00 31.61 181 ILE A C 1
ATOM 1384 O O . ILE A 1 181 ? -10.307 18.931 4.894 1.00 31.61 181 ILE A O 1
ATOM 1388 N N . ALA A 1 182 ? -11.592 18.601 6.736 1.00 29.61 182 ALA A N 1
ATOM 1389 C CA . ALA A 1 182 ? -11.728 19.975 7.207 1.00 29.61 182 ALA A CA 1
ATOM 1390 C C . ALA A 1 182 ? -10.954 20.133 8.521 1.00 29.61 182 ALA A C 1
ATOM 1392 O O . ALA A 1 182 ? -10.983 19.174 9.329 1.00 29.61 182 ALA A O 1
#

Radius of gyration: 15.16 Å; chains: 1; bounding box: 47×35×43 Å

Secondary structure (DSSP, 8-state):
---SHHHHHTTTSTTHHHHHHHHHHHHHHHHHT-BTTB-----HHHHHHHHHHHHHHHHHHHHH-HHHHHHT-SHHHHHHHHHHHHHHHHHHHHT-HHHHHHHHHHHHHHHHHHHS--SSTTTTHHHHTHHHHHS--STTT---GGG--TTSGGGSS-TTHHHHHHHHHHHHHHHHHTT---

pLDDT: mean 83.54, std 17.65, range [29.61, 97.12]